Protein AF-A0A7Y3XK14-F1 (afdb_monomer_lite)

Radius of gyration: 17.71 Å; chains: 1; bounding box: 38×33×61 Å

pLDDT: mean 88.8, std 12.51, range [37.69, 98.69]

Structure (mmCIF, N/CA/C/O backbone):
data_AF-A0A7Y3XK14-F1
#
_entry.id   AF-A0A7Y3XK14-F1
#
loop_
_atom_site.group_PDB
_atom_site.id
_atom_site.type_symbol
_atom_site.label_atom_id
_atom_site.label_alt_id
_atom_site.label_comp_id
_atom_site.label_asym_id
_atom_site.label_entity_id
_atom_site.label_seq_id
_atom_site.pdbx_PDB_ins_code
_atom_site.Cartn_x
_atom_site.Cartn_y
_atom_site.Cartn_z
_atom_site.occupancy
_atom_site.B_iso_or_equiv
_atom_site.auth_seq_id
_atom_site.auth_comp_id
_atom_site.auth_asym_id
_atom_site.auth_atom_id
_atom_site.pdbx_PDB_model_num
ATOM 1 N N . MET A 1 1 ? 21.237 8.693 -34.446 1.00 41.91 1 MET A N 1
ATOM 2 C CA . MET A 1 1 ? 21.014 7.807 -33.290 1.00 41.91 1 MET A CA 1
ATOM 3 C C . MET A 1 1 ? 19.847 6.912 -33.681 1.00 41.91 1 MET A C 1
ATOM 5 O O . MET A 1 1 ? 18.711 7.357 -33.639 1.00 41.91 1 MET A O 1
ATOM 9 N N . MET A 1 2 ? 20.143 5.765 -34.295 1.00 37.69 2 MET A N 1
ATOM 10 C CA . MET A 1 2 ? 19.140 4.816 -34.785 1.00 37.69 2 MET A CA 1
ATOM 11 C C . MET A 1 2 ? 19.036 3.683 -33.761 1.00 37.69 2 MET A C 1
ATOM 13 O O . MET A 1 2 ? 20.035 3.028 -33.493 1.00 37.69 2 MET A O 1
ATOM 17 N N . THR A 1 3 ? 17.831 3.517 -33.213 1.00 47.78 3 THR A N 1
ATOM 18 C CA . THR A 1 3 ? 17.275 2.289 -32.624 1.00 47.78 3 THR A CA 1
ATOM 19 C C . THR A 1 3 ? 18.060 1.619 -31.488 1.00 47.78 3 THR A C 1
ATOM 21 O O . THR A 1 3 ? 18.574 0.516 -31.650 1.00 47.78 3 THR A O 1
ATOM 24 N N . ASP A 1 4 ? 18.026 2.220 -30.299 1.00 54.56 4 ASP A N 1
ATOM 25 C CA . ASP A 1 4 ? 18.204 1.481 -29.032 1.00 54.56 4 ASP A CA 1
ATOM 26 C C . ASP A 1 4 ? 16.938 0.662 -28.663 1.00 54.56 4 ASP A C 1
ATOM 28 O O . ASP A 1 4 ? 16.908 -0.032 -27.650 1.00 54.56 4 ASP A O 1
ATOM 32 N N . ASP A 1 5 ? 15.889 0.736 -29.495 1.00 54.53 5 ASP A N 1
ATOM 33 C CA . ASP A 1 5 ? 14.548 0.192 -29.237 1.00 54.53 5 ASP A CA 1
ATOM 34 C C . ASP A 1 5 ? 14.399 -1.320 -29.495 1.00 54.53 5 ASP A C 1
ATOM 36 O O . ASP A 1 5 ? 13.355 -1.892 -29.182 1.00 54.53 5 ASP A O 1
ATOM 40 N N . TYR A 1 6 ? 15.414 -1.991 -30.054 1.00 61.06 6 TYR A N 1
ATOM 41 C CA . TYR A 1 6 ? 15.345 -3.418 -30.404 1.00 61.06 6 TYR A CA 1
ATOM 42 C C . TYR A 1 6 ? 16.439 -4.230 -29.706 1.00 61.06 6 TYR A C 1
ATOM 44 O O . TYR A 1 6 ? 17.343 -4.767 -30.344 1.00 61.06 6 TYR A O 1
ATOM 52 N N . ASP A 1 7 ? 16.352 -4.343 -28.381 1.00 73.88 7 ASP A N 1
ATOM 53 C CA . ASP A 1 7 ? 17.129 -5.336 -27.640 1.00 73.88 7 ASP A CA 1
ATOM 54 C C . ASP A 1 7 ? 16.485 -6.726 -27.812 1.00 73.88 7 ASP A C 1
ATOM 56 O O . ASP A 1 7 ? 15.357 -6.969 -27.376 1.00 73.88 7 ASP A O 1
ATOM 60 N N . LEU A 1 8 ? 17.198 -7.660 -28.453 1.00 81.00 8 LEU A N 1
ATOM 61 C CA . LEU A 1 8 ? 16.740 -9.046 -28.628 1.00 81.00 8 LEU A CA 1
ATOM 62 C C . LEU A 1 8 ? 16.442 -9.726 -27.288 1.00 81.00 8 LEU A C 1
ATOM 64 O O . LEU A 1 8 ? 15.532 -10.552 -27.217 1.00 81.00 8 LEU A O 1
ATOM 68 N N . ASN A 1 9 ? 17.158 -9.359 -26.222 1.00 79.75 9 ASN A N 1
ATOM 69 C CA . ASN A 1 9 ? 16.880 -9.855 -24.881 1.00 79.75 9 ASN A CA 1
ATOM 70 C C . ASN A 1 9 ? 15.480 -9.430 -24.411 1.00 79.75 9 ASN A C 1
ATOM 72 O O . ASN A 1 9 ? 14.753 -10.243 -23.844 1.00 79.75 9 ASN A O 1
ATOM 76 N N . HIS A 1 10 ? 15.066 -8.197 -24.720 1.00 79.31 10 HIS A N 1
ATOM 77 C CA . HIS A 1 10 ? 13.734 -7.685 -24.396 1.00 79.31 10 HIS A CA 1
ATOM 78 C C . HIS A 1 10 ? 12.632 -8.470 -25.118 1.00 79.31 10 HIS A C 1
ATOM 80 O O . HIS A 1 10 ? 11.606 -8.784 -24.521 1.00 79.31 10 HIS A O 1
ATOM 86 N N . LEU A 1 11 ? 12.847 -8.830 -26.388 1.00 82.44 11 LEU A N 1
ATOM 87 C CA . LEU A 1 11 ? 11.881 -9.616 -27.164 1.00 82.44 11 LEU A CA 1
ATOM 88 C C . LEU A 1 11 ? 11.782 -11.063 -26.668 1.00 82.44 11 LEU A C 1
ATOM 90 O O . LEU A 1 11 ? 10.680 -11.585 -26.511 1.00 82.44 11 LEU A O 1
ATOM 94 N N . MET A 1 12 ? 12.922 -11.700 -26.396 1.00 86.12 12 MET A N 1
ATOM 95 C CA . MET A 1 12 ? 12.968 -13.096 -25.953 1.00 86.12 12 MET A CA 1
ATOM 96 C C . MET A 1 12 ? 12.437 -13.279 -24.528 1.00 86.12 12 MET A C 1
ATOM 98 O O . MET A 1 12 ? 11.865 -14.323 -24.222 1.00 86.12 12 MET A O 1
ATOM 102 N N . ASN A 1 13 ? 12.584 -12.262 -23.677 1.00 84.88 13 ASN A N 1
ATOM 103 C CA . ASN A 1 13 ? 12.217 -12.312 -22.264 1.00 84.88 13 ASN A CA 1
ATOM 104 C C . ASN A 1 13 ? 11.069 -11.354 -21.912 1.00 84.88 13 ASN A C 1
ATOM 106 O O . ASN A 1 13 ? 10.917 -10.988 -20.754 1.00 84.88 13 ASN A O 1
ATOM 110 N N . ILE A 1 14 ? 10.217 -10.977 -22.874 1.00 83.75 14 ILE A N 1
ATOM 111 C CA . ILE A 1 14 ? 9.150 -9.972 -22.678 1.00 83.75 14 ILE A CA 1
ATOM 112 C C . ILE A 1 14 ? 8.178 -10.295 -21.528 1.00 83.75 14 ILE A C 1
ATOM 114 O O . ILE A 1 14 ? 7.553 -9.402 -20.963 1.00 83.75 14 ILE A O 1
ATOM 118 N N . SER A 1 15 ? 8.045 -11.579 -21.182 1.00 85.44 15 SER A N 1
ATOM 119 C CA . SER A 1 15 ? 7.186 -12.054 -20.088 1.00 85.44 15 SER A CA 1
ATOM 120 C C . SER A 1 15 ? 7.908 -12.172 -18.742 1.00 85.44 15 SER A C 1
ATOM 122 O O . SER A 1 15 ? 7.262 -12.473 -17.740 1.00 85.44 15 SER A O 1
ATOM 124 N N . SER A 1 16 ? 9.230 -11.981 -18.700 1.00 87.19 16 SER A N 1
ATOM 125 C CA . SER A 1 16 ? 9.985 -12.053 -17.452 1.00 87.19 16 SER A CA 1
ATOM 126 C C . SER A 1 16 ? 9.689 -10.819 -16.588 1.00 87.19 16 SER A C 1
ATOM 128 O O . SER A 1 16 ? 9.483 -9.726 -17.131 1.00 87.19 16 SER A O 1
ATOM 130 N N . PRO A 1 17 ? 9.648 -10.950 -15.2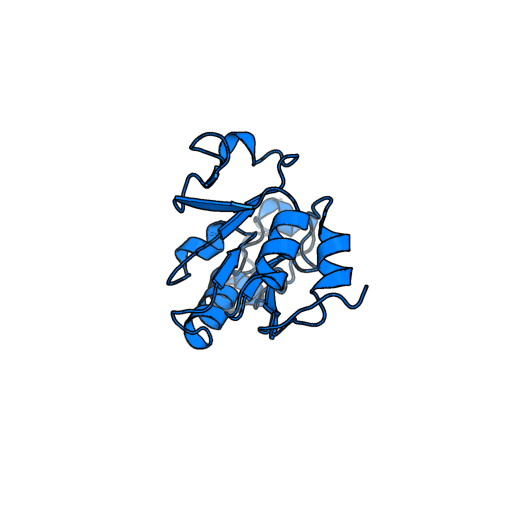50 1.00 85.12 17 PRO A N 1
ATOM 131 C CA . PRO A 1 17 ? 9.447 -9.805 -14.366 1.00 85.12 17 PRO A CA 1
ATOM 132 C C . PRO A 1 17 ? 10.481 -8.695 -14.571 1.00 85.12 17 PRO A C 1
ATOM 134 O O . PRO A 1 17 ? 10.129 -7.517 -14.571 1.00 85.12 17 PRO A O 1
ATOM 137 N N . GLU A 1 18 ? 11.736 -9.066 -14.809 1.00 85.44 18 GLU A N 1
ATOM 138 C CA . GLU A 1 18 ? 12.861 -8.146 -14.975 1.00 85.44 18 GLU A CA 1
ATOM 139 C C . GLU A 1 18 ? 12.642 -7.224 -16.177 1.00 85.44 18 GLU A C 1
ATOM 141 O O . GLU A 1 18 ? 12.802 -6.006 -16.071 1.00 85.44 18 GLU A O 1
ATOM 146 N N . ILE A 1 19 ? 12.196 -7.787 -17.303 1.00 83.12 19 ILE A N 1
ATOM 147 C CA . ILE A 1 19 ? 11.908 -7.037 -18.527 1.00 83.12 19 ILE A CA 1
ATOM 148 C C . ILE A 1 19 ? 10.574 -6.297 -18.428 1.00 83.12 19 ILE A C 1
ATOM 150 O O . ILE A 1 19 ? 10.498 -5.113 -18.763 1.00 83.12 19 ILE A O 1
ATOM 154 N N . ASN A 1 20 ? 9.522 -6.955 -17.936 1.00 83.50 20 ASN A N 1
ATOM 155 C CA . ASN A 1 20 ? 8.186 -6.369 -17.877 1.00 83.50 20 ASN A CA 1
ATOM 156 C C . ASN A 1 20 ? 8.121 -5.180 -16.906 1.00 83.50 20 ASN A C 1
ATOM 158 O O . ASN A 1 20 ? 7.542 -4.147 -17.239 1.00 83.50 20 ASN A O 1
ATOM 162 N N . PHE A 1 21 ? 8.749 -5.287 -15.733 1.00 85.44 21 PHE A N 1
ATOM 163 C CA . PHE A 1 21 ? 8.839 -4.190 -14.762 1.00 85.44 21 PHE A CA 1
ATOM 164 C C . PHE A 1 21 ? 10.060 -3.294 -14.980 1.00 85.44 21 PHE A C 1
ATOM 166 O O . PHE A 1 21 ? 10.177 -2.257 -14.328 1.00 85.44 21 PHE A O 1
ATOM 173 N N . ARG A 1 22 ? 10.929 -3.634 -15.942 1.00 84.56 22 ARG A N 1
ATOM 174 C CA . ARG A 1 22 ? 12.143 -2.877 -16.292 1.00 84.56 22 ARG A CA 1
ATOM 175 C C . ARG A 1 22 ? 13.071 -2.703 -15.091 1.00 84.56 22 ARG A C 1
ATOM 177 O O . ARG A 1 22 ? 13.595 -1.620 -14.844 1.00 84.56 22 ARG A O 1
ATOM 184 N N . MET A 1 23 ? 13.241 -3.781 -14.330 1.00 82.69 23 MET A N 1
ATOM 185 C CA . MET A 1 23 ? 13.954 -3.781 -13.050 1.00 82.69 23 MET A CA 1
ATOM 186 C C . MET A 1 23 ? 15.448 -3.477 -13.200 1.00 82.69 23 MET A C 1
ATOM 188 O O . MET A 1 23 ? 16.032 -2.929 -12.268 1.00 82.69 23 MET A O 1
ATOM 192 N N . ASP A 1 24 ? 16.021 -3.782 -14.369 1.00 80.44 24 ASP A N 1
ATOM 193 C CA . ASP A 1 24 ? 17.457 -3.660 -14.661 1.00 80.44 24 ASP A CA 1
ATOM 194 C C . ASP A 1 24 ? 17.801 -2.460 -15.558 1.00 80.44 24 ASP A C 1
ATOM 196 O O . ASP A 1 24 ? 18.917 -2.347 -16.069 1.00 80.44 24 ASP A O 1
ATOM 200 N N . TYR A 1 25 ? 16.844 -1.560 -15.805 1.00 76.31 25 TYR A N 1
ATOM 201 C CA . TYR A 1 25 ? 17.105 -0.397 -16.648 1.00 76.31 25 TYR A CA 1
ATOM 202 C C . TYR A 1 25 ? 18.009 0.585 -15.904 1.00 76.31 25 TYR A C 1
ATOM 204 O O . TYR A 1 25 ? 17.757 0.941 -14.751 1.00 76.31 25 TYR A O 1
ATOM 212 N N . ALA A 1 26 ? 19.048 1.064 -16.590 1.00 73.56 26 ALA A N 1
ATOM 213 C CA . ALA A 1 26 ? 19.793 2.228 -16.134 1.00 73.56 26 ALA A CA 1
ATOM 214 C C . ALA A 1 26 ? 18.838 3.431 -15.998 1.00 73.56 26 ALA A C 1
ATOM 216 O O . ALA A 1 26 ? 17.842 3.522 -16.720 1.00 73.56 26 ALA A O 1
ATOM 217 N N . LEU A 1 27 ? 19.109 4.326 -15.042 1.00 66.81 27 LEU A N 1
ATOM 218 C CA . LEU A 1 27 ? 18.193 5.415 -14.670 1.00 66.81 27 LEU A CA 1
ATOM 219 C C . LEU A 1 27 ? 17.804 6.306 -15.863 1.00 66.81 27 LEU A C 1
ATOM 221 O O . LEU A 1 27 ? 16.643 6.676 -16.001 1.00 66.81 27 LEU A O 1
ATOM 225 N N . ASP A 1 28 ? 18.750 6.571 -16.763 1.00 68.94 28 ASP A N 1
ATOM 226 C CA . ASP A 1 28 ? 18.541 7.317 -18.007 1.00 68.94 28 ASP A CA 1
ATOM 227 C C . ASP A 1 28 ? 17.529 6.634 -18.943 1.00 68.94 28 ASP A C 1
ATOM 229 O O . ASP A 1 28 ? 16.646 7.283 -19.501 1.00 68.94 28 ASP A O 1
ATOM 233 N N . LYS A 1 29 ? 17.596 5.306 -19.075 1.00 70.62 29 LYS A N 1
ATOM 234 C CA . LYS A 1 29 ? 16.620 4.521 -19.844 1.00 70.62 29 LYS A CA 1
ATOM 235 C C . LYS A 1 29 ? 15.285 4.393 -19.109 1.00 70.62 29 LYS A C 1
ATOM 237 O O . LYS A 1 29 ? 14.231 4.403 -19.745 1.00 70.62 29 LYS A O 1
ATOM 242 N N . ALA A 1 30 ? 15.302 4.275 -17.784 1.00 69.06 30 ALA A N 1
ATOM 243 C CA . ALA A 1 30 ? 14.098 4.137 -16.970 1.00 69.06 30 ALA A CA 1
ATOM 244 C C . ALA A 1 30 ? 13.172 5.365 -17.075 1.00 69.06 30 ALA A C 1
ATOM 246 O O . ALA A 1 30 ? 11.952 5.193 -17.173 1.00 69.06 30 ALA A O 1
ATOM 247 N N . ASP A 1 31 ? 13.743 6.572 -17.135 1.00 66.69 31 ASP A N 1
ATOM 248 C CA . ASP A 1 31 ? 12.995 7.827 -17.291 1.00 66.69 31 ASP A CA 1
ATOM 249 C C . ASP A 1 31 ? 12.261 7.909 -18.638 1.00 66.69 31 ASP A C 1
ATOM 251 O O . ASP A 1 31 ? 11.112 8.350 -18.700 1.00 66.69 31 ASP A O 1
ATOM 255 N N . HIS A 1 32 ? 12.878 7.422 -19.718 1.00 71.69 32 HIS A N 1
ATOM 256 C CA . HIS A 1 32 ? 12.263 7.420 -21.048 1.00 71.69 32 HIS A CA 1
ATOM 257 C C . HIS A 1 32 ? 11.198 6.333 -21.227 1.00 71.69 32 HIS A C 1
ATOM 259 O O . HIS A 1 32 ? 10.172 6.572 -21.863 1.00 71.69 32 HIS A O 1
ATOM 265 N N . PHE A 1 33 ? 11.417 5.139 -20.669 1.00 69.12 33 PHE A N 1
ATOM 266 C CA . PHE A 1 33 ? 10.530 3.989 -20.883 1.00 69.12 33 PHE A CA 1
ATOM 267 C C . PHE A 1 33 ? 9.414 3.838 -19.843 1.00 69.12 33 PHE A C 1
ATOM 269 O O . PHE A 1 33 ? 8.596 2.924 -19.981 1.00 69.12 33 PHE A O 1
ATOM 276 N N . MET A 1 34 ? 9.372 4.730 -18.845 1.00 70.06 34 MET A N 1
ATOM 277 C CA . MET A 1 34 ? 8.479 4.716 -17.684 1.00 70.06 34 MET A CA 1
ATOM 278 C C . MET A 1 34 ? 8.462 3.366 -16.960 1.00 70.06 34 MET A C 1
ATOM 280 O O . MET A 1 34 ? 7.906 2.369 -17.432 1.00 70.06 34 MET A O 1
ATOM 284 N N . VAL A 1 35 ? 9.036 3.331 -15.761 1.00 77.50 35 VAL A N 1
ATOM 285 C CA . VAL A 1 35 ? 9.052 2.126 -14.924 1.00 77.50 35 VAL A CA 1
ATOM 286 C C . VAL A 1 35 ? 7.626 1.612 -14.690 1.00 77.50 35 VAL A C 1
ATOM 288 O O . VAL A 1 35 ? 6.753 2.337 -14.205 1.00 77.50 35 VAL A O 1
ATOM 291 N N . ARG A 1 36 ? 7.388 0.345 -15.051 1.00 85.62 36 ARG A N 1
ATOM 292 C CA . ARG A 1 36 ? 6.131 -0.350 -14.755 1.00 85.62 36 ARG A CA 1
ATOM 293 C C . ARG A 1 36 ? 6.192 -0.836 -13.319 1.00 85.62 36 ARG A C 1
ATOM 295 O O . ARG A 1 36 ? 7.228 -1.323 -12.882 1.00 85.62 36 ARG A O 1
ATOM 302 N N . ARG A 1 37 ? 5.078 -0.704 -12.605 1.00 90.81 37 ARG A N 1
ATOM 303 C CA . ARG A 1 37 ? 4.995 -1.085 -11.197 1.00 90.81 37 ARG A CA 1
ATOM 304 C C . ARG A 1 37 ? 4.061 -2.265 -11.011 1.00 90.81 37 ARG A C 1
ATOM 306 O O . ARG A 1 37 ? 2.991 -2.323 -11.618 1.00 90.81 37 ARG A O 1
ATOM 313 N N . ASP A 1 38 ? 4.465 -3.173 -10.145 1.00 95.44 38 ASP A N 1
ATOM 314 C CA . ASP A 1 38 ? 3.742 -4.377 -9.785 1.00 95.44 38 ASP A CA 1
ATOM 315 C C . ASP A 1 38 ? 2.743 -4.095 -8.657 1.00 95.44 38 ASP A C 1
ATOM 317 O O . ASP A 1 38 ? 2.974 -4.382 -7.482 1.00 95.44 38 ASP A O 1
ATOM 321 N N . PHE A 1 39 ? 1.613 -3.493 -9.024 1.00 96.81 39 PHE A N 1
ATOM 322 C CA . PHE A 1 39 ? 0.492 -3.277 -8.105 1.00 96.81 39 PHE A CA 1
ATOM 323 C C . PHE A 1 39 ? -0.322 -4.556 -7.847 1.00 96.81 39 PHE A C 1
ATOM 325 O O . PHE A 1 39 ? -1.064 -4.631 -6.867 1.00 96.81 39 PHE A O 1
ATOM 332 N N . GLU A 1 40 ? -0.205 -5.558 -8.725 1.00 97.38 40 GLU A N 1
ATOM 333 C CA . GLU A 1 40 ? -1.019 -6.771 -8.671 1.00 97.38 40 GLU A CA 1
ATOM 334 C C . GLU A 1 40 ? -0.523 -7.736 -7.595 1.00 97.38 40 GLU A C 1
ATOM 336 O O . GLU A 1 40 ? -1.321 -8.206 -6.782 1.00 97.38 40 GLU A O 1
ATOM 341 N N . SER A 1 41 ? 0.777 -8.041 -7.548 1.00 98.19 41 SER A N 1
ATOM 342 C CA . SER A 1 41 ? 1.284 -9.032 -6.597 1.00 98.19 41 SER A CA 1
ATOM 343 C C . SER A 1 41 ? 1.042 -8.698 -5.116 1.00 98.19 41 SER A C 1
ATOM 345 O O . SER A 1 41 ? 0.630 -9.618 -4.400 1.00 98.19 41 SER A O 1
ATOM 347 N N . PRO A 1 42 ? 1.188 -7.445 -4.617 1.00 98.44 42 PRO A N 1
ATOM 348 C CA . PRO A 1 42 ? 0.853 -7.150 -3.226 1.00 98.44 42 PRO A CA 1
ATOM 349 C C . PRO A 1 42 ? -0.652 -7.291 -2.966 1.00 98.44 42 PRO A C 1
ATOM 351 O O . PRO A 1 42 ? -1.047 -7.793 -1.913 1.00 98.44 42 PRO A O 1
ATOM 354 N N . ALA A 1 43 ? -1.499 -6.913 -3.929 1.00 98.38 43 ALA A N 1
ATOM 355 C CA . ALA A 1 43 ? -2.946 -7.062 -3.817 1.00 98.38 43 ALA A CA 1
ATOM 356 C C . ALA A 1 43 ? -3.371 -8.537 -3.797 1.00 98.38 43 ALA A C 1
ATOM 358 O O . ALA A 1 43 ? -4.163 -8.940 -2.943 1.00 98.38 43 ALA A O 1
ATOM 359 N N . ARG A 1 44 ? -2.802 -9.363 -4.683 1.00 98.44 44 ARG A N 1
ATOM 360 C CA . ARG A 1 44 ? -3.028 -10.813 -4.712 1.00 98.44 44 ARG A CA 1
ATOM 361 C C . ARG A 1 44 ? -2.599 -11.461 -3.399 1.00 98.44 44 ARG A C 1
ATOM 363 O O . ARG A 1 44 ? -3.376 -12.208 -2.815 1.00 98.44 44 ARG A O 1
ATOM 370 N N . PHE A 1 45 ? -1.422 -11.099 -2.884 1.00 98.69 45 PHE A N 1
ATOM 371 C CA . PHE A 1 45 ? -0.945 -11.599 -1.597 1.00 98.69 45 PHE A CA 1
ATOM 372 C C . PHE A 1 45 ? -1.934 -11.307 -0.458 1.00 98.69 45 PHE A C 1
ATOM 374 O O . PHE A 1 45 ? -2.241 -12.207 0.323 1.00 98.69 45 PHE A O 1
ATOM 381 N N . ILE A 1 46 ? -2.486 -10.091 -0.378 1.00 98.56 46 ILE A N 1
ATOM 382 C CA . ILE A 1 46 ? -3.521 -9.772 0.618 1.00 98.56 46 ILE A CA 1
ATOM 383 C C . ILE A 1 46 ? -4.794 -10.586 0.361 1.00 98.56 46 ILE A C 1
ATOM 385 O O . ILE A 1 46 ? -5.283 -11.236 1.279 1.00 98.56 46 ILE A O 1
ATOM 389 N N . ASN A 1 47 ? -5.301 -10.612 -0.874 1.00 98.56 47 ASN A N 1
ATOM 390 C CA . ASN A 1 47 ? -6.536 -11.316 -1.240 1.00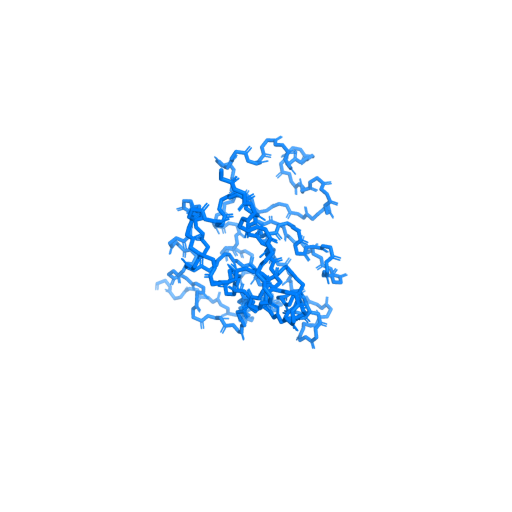 98.56 47 ASN A CA 1
ATOM 391 C C . ASN A 1 47 ? -6.532 -12.819 -0.911 1.00 98.56 47 ASN A C 1
ATOM 393 O O . ASN A 1 47 ? -7.614 -13.391 -0.734 1.00 98.56 47 ASN A O 1
ATOM 397 N N . ASP A 1 48 ? -5.351 -13.439 -0.883 1.00 98.56 48 ASP A N 1
ATOM 398 C CA . ASP A 1 48 ? -5.155 -14.864 -0.598 1.00 98.56 48 ASP A CA 1
ATOM 399 C C . ASP A 1 48 ? -4.974 -15.153 0.902 1.00 98.56 48 ASP A C 1
ATOM 401 O O . ASP A 1 48 ? -5.168 -16.286 1.341 1.00 98.56 48 ASP A O 1
ATOM 405 N N . ASN A 1 49 ? -4.618 -14.143 1.705 1.00 98.38 49 ASN A N 1
ATOM 406 C CA . ASN A 1 49 ? -4.237 -14.316 3.112 1.00 98.38 49 ASN A CA 1
ATOM 407 C C . ASN A 1 49 ? -5.120 -13.550 4.111 1.00 98.38 49 ASN A C 1
ATOM 409 O O . ASN A 1 49 ? -5.064 -13.837 5.311 1.00 98.38 49 ASN A O 1
ATOM 413 N N . CYS A 1 50 ? -5.903 -12.570 3.655 1.00 97.38 50 CYS A N 1
ATOM 414 C CA . CYS A 1 50 ? -6.768 -11.764 4.508 1.00 97.38 50 CYS A CA 1
ATOM 415 C C . CYS A 1 50 ? -8.108 -12.453 4.771 1.00 97.38 50 CYS A C 1
ATOM 417 O O . CYS A 1 50 ? -8.664 -13.148 3.916 1.00 97.38 50 CYS A O 1
ATOM 419 N N . LYS A 1 51 ? -8.664 -12.206 5.954 1.00 97.12 51 LYS A N 1
ATOM 420 C CA . LYS A 1 51 ? -10.055 -12.528 6.271 1.00 97.12 51 LYS A CA 1
ATOM 421 C C . LYS A 1 51 ? -10.970 -11.390 5.832 1.00 97.12 51 LYS A C 1
ATOM 423 O O . LYS A 1 51 ? -10.566 -10.232 5.754 1.00 97.12 51 LYS A O 1
ATOM 428 N N . ASN A 1 52 ? -12.252 -11.699 5.648 1.00 95.56 52 ASN A N 1
ATOM 429 C CA . ASN A 1 52 ? -13.258 -10.679 5.343 1.00 95.56 52 ASN A CA 1
ATOM 430 C C . ASN A 1 52 ? -13.398 -9.617 6.446 1.00 95.56 52 ASN A C 1
ATOM 432 O O . ASN A 1 52 ? -13.796 -8.500 6.124 1.00 95.56 52 ASN A O 1
ATOM 436 N N . SER A 1 53 ? -13.072 -9.939 7.702 1.00 96.69 53 SER A N 1
ATOM 437 C CA . SER A 1 53 ? -13.120 -8.999 8.830 1.00 96.69 53 SER A CA 1
ATOM 438 C C . SER A 1 53 ? -11.872 -8.118 8.958 1.00 96.69 53 SER A C 1
ATOM 440 O O . SER A 1 53 ? -11.961 -7.043 9.539 1.00 96.69 53 SER A O 1
ATOM 442 N N . ASP A 1 54 ? -10.738 -8.527 8.374 1.00 97.94 54 ASP A N 1
ATOM 443 C CA . ASP A 1 54 ? -9.482 -7.772 8.448 1.00 97.94 54 ASP A CA 1
ATOM 444 C C . ASP A 1 54 ? -9.628 -6.386 7.800 1.00 97.94 54 ASP A C 1
ATOM 446 O O . ASP A 1 54 ? -10.430 -6.208 6.895 1.00 97.94 54 ASP A O 1
ATOM 450 N N . ILE A 1 55 ? -8.830 -5.401 8.189 1.00 98.38 55 ILE A N 1
ATOM 451 C CA . ILE A 1 55 ? -8.876 -4.050 7.612 1.00 98.38 55 ILE A CA 1
ATOM 452 C C . ILE A 1 55 ? -7.782 -3.908 6.555 1.00 98.38 55 ILE A C 1
ATOM 454 O O . ILE A 1 55 ? -6.650 -4.323 6.795 1.00 98.38 55 ILE A O 1
ATOM 458 N N . ILE A 1 56 ? -8.087 -3.293 5.410 1.00 98.50 56 ILE A N 1
ATOM 459 C CA . ILE A 1 56 ? -7.105 -3.010 4.354 1.00 98.50 56 ILE A CA 1
ATOM 460 C C . ILE A 1 56 ? -6.898 -1.503 4.194 1.00 98.50 56 ILE A C 1
ATOM 462 O O . ILE A 1 56 ? -7.831 -0.761 3.876 1.00 98.50 56 ILE A O 1
ATOM 466 N N . ILE A 1 57 ? -5.647 -1.078 4.363 1.00 98.38 57 ILE A N 1
ATOM 467 C CA . ILE A 1 57 ? -5.158 0.278 4.115 1.00 98.38 57 ILE A CA 1
ATOM 468 C C . ILE A 1 57 ? -4.196 0.230 2.925 1.00 98.38 57 ILE A C 1
ATOM 470 O O . ILE A 1 57 ? -3.300 -0.614 2.873 1.00 98.38 57 ILE A O 1
ATOM 474 N N . ILE A 1 58 ? -4.330 1.151 1.975 1.00 97.94 58 ILE A N 1
ATOM 475 C CA . ILE A 1 58 ? -3.369 1.283 0.872 1.00 97.94 58 ILE A CA 1
ATOM 476 C C . ILE A 1 58 ? -2.825 2.704 0.762 1.00 97.94 58 ILE A C 1
ATOM 478 O O . ILE A 1 58 ? -3.553 3.671 0.967 1.00 97.94 58 ILE A O 1
ATOM 482 N N . LYS A 1 59 ? -1.549 2.819 0.391 1.00 95.69 59 LYS A N 1
ATOM 483 C CA . LYS A 1 59 ? -0.925 4.059 -0.097 1.00 95.69 59 LYS A CA 1
ATOM 484 C C . LYS A 1 59 ? -0.929 4.154 -1.626 1.00 95.69 59 LYS A C 1
ATOM 486 O O . LYS A 1 59 ? -1.442 5.138 -2.156 1.00 95.69 59 LYS A O 1
ATOM 491 N N . PRO A 1 60 ? -0.433 3.148 -2.372 1.00 95.25 60 PRO A N 1
ATOM 492 C CA . PRO A 1 60 ? -0.546 3.155 -3.826 1.00 95.25 60 PRO A CA 1
ATOM 493 C C . PRO A 1 60 ? -1.994 2.876 -4.251 1.00 95.25 60 PRO A C 1
ATOM 495 O O . PRO A 1 60 ? -2.406 1.722 -4.364 1.00 95.25 60 PRO A O 1
ATOM 498 N N . ILE A 1 61 ? -2.760 3.936 -4.528 1.00 96.31 61 ILE A N 1
ATOM 499 C CA . ILE A 1 61 ? -4.167 3.863 -4.967 1.00 96.31 61 ILE A CA 1
ATOM 500 C C . ILE A 1 61 ? -4.394 2.849 -6.107 1.00 96.31 61 ILE A C 1
ATOM 502 O O . ILE A 1 61 ? -5.374 2.109 -6.017 1.00 96.31 61 ILE A O 1
ATOM 506 N N . PRO A 1 62 ? -3.511 2.699 -7.122 1.00 96.75 62 PRO A N 1
ATOM 507 C CA . PRO A 1 62 ? -3.702 1.698 -8.177 1.00 96.75 62 PRO A CA 1
ATOM 508 C C . PRO A 1 62 ? -3.801 0.241 -7.694 1.00 96.75 62 PRO A C 1
ATOM 510 O O . PRO A 1 62 ? -4.396 -0.578 -8.390 1.00 96.75 62 PRO A O 1
ATOM 513 N N . CYS A 1 63 ? -3.294 -0.100 -6.501 1.00 97.50 63 CYS A N 1
ATOM 514 C CA . CYS A 1 63 ? -3.487 -1.436 -5.924 1.00 97.50 63 CYS A CA 1
ATOM 515 C C . CYS A 1 63 ? -4.964 -1.763 -5.665 1.00 97.50 63 CYS A C 1
ATOM 517 O O . CYS A 1 63 ? -5.332 -2.936 -5.689 1.00 97.50 63 CYS A O 1
ATOM 519 N N . SER A 1 64 ? -5.817 -0.754 -5.450 1.00 97.88 64 SER A N 1
ATOM 520 C CA . SER A 1 64 ? -7.260 -0.950 -5.237 1.00 97.88 64 SER A CA 1
ATOM 521 C C . SER A 1 64 ? -7.941 -1.688 -6.387 1.00 97.88 64 SER A C 1
ATOM 523 O O . SER A 1 64 ? -8.859 -2.461 -6.143 1.00 97.88 64 SER A O 1
ATOM 525 N N . PHE A 1 65 ? -7.455 -1.519 -7.622 1.00 98.00 65 PHE A N 1
ATOM 526 C CA . PHE A 1 65 ? -7.999 -2.198 -8.797 1.00 98.00 65 PHE A CA 1
ATOM 527 C C . PHE A 1 65 ? -7.895 -3.728 -8.697 1.00 98.00 65 PHE A C 1
ATOM 529 O O . PHE A 1 65 ? -8.763 -4.444 -9.188 1.00 98.00 65 PHE A O 1
ATOM 536 N N . TYR A 1 66 ? -6.846 -4.230 -8.041 1.00 98.12 66 TYR A N 1
ATOM 537 C CA . TYR A 1 66 ? -6.575 -5.662 -7.896 1.00 98.12 66 TYR A CA 1
ATOM 538 C C . TYR A 1 66 ? -7.052 -6.231 -6.550 1.00 98.12 66 TYR A C 1
ATOM 540 O O . TYR A 1 66 ? -7.052 -7.448 -6.352 1.00 98.12 66 TYR A O 1
ATOM 548 N N . LEU A 1 67 ? -7.444 -5.381 -5.599 1.00 98.25 67 LEU A N 1
ATOM 549 C CA . LEU A 1 67 ? -7.914 -5.798 -4.280 1.00 98.25 67 LEU A CA 1
ATOM 550 C C . LEU A 1 67 ? -9.405 -6.154 -4.308 1.00 98.25 67 LEU A C 1
ATOM 552 O O . LEU A 1 67 ? -10.220 -5.450 -4.895 1.00 98.25 67 LEU A O 1
ATOM 556 N N . LYS A 1 68 ? -9.794 -7.216 -3.590 1.00 97.75 68 LYS A N 1
ATOM 557 C CA . LYS A 1 68 ? -11.213 -7.587 -3.411 1.00 97.75 68 LYS A CA 1
ATOM 558 C C . LYS A 1 68 ? -11.986 -6.564 -2.572 1.00 97.75 68 LYS A C 1
ATOM 560 O O . LYS A 1 68 ? -13.207 -6.487 -2.676 1.00 97.75 68 LYS A O 1
ATOM 565 N N . LYS A 1 69 ? -11.286 -5.819 -1.711 1.00 97.31 69 LYS A N 1
ATOM 566 C CA . LYS A 1 69 ? -11.832 -4.724 -0.904 1.00 97.31 69 LYS A CA 1
ATOM 567 C C . LYS A 1 69 ? -10.745 -3.710 -0.550 1.00 97.31 69 LYS A C 1
ATOM 569 O O . LYS A 1 69 ? -9.563 -4.039 -0.509 1.00 97.31 69 LYS A O 1
ATOM 574 N N . THR A 1 70 ? -11.141 -2.477 -0.269 1.00 98.31 70 THR A N 1
ATOM 575 C CA . THR A 1 70 ? -10.251 -1.419 0.226 1.00 98.31 70 THR A CA 1
ATOM 576 C C . THR A 1 70 ? -11.038 -0.592 1.230 1.00 98.31 70 THR A C 1
ATOM 578 O O . THR A 1 70 ? -11.996 0.082 0.859 1.00 98.31 70 THR A O 1
ATOM 581 N N . ASP A 1 71 ? -10.671 -0.684 2.507 1.00 98.56 71 ASP A N 1
ATOM 582 C CA . ASP A 1 71 ? -11.397 -0.006 3.584 1.00 98.56 71 ASP A CA 1
ATOM 583 C C . ASP A 1 71 ? -10.918 1.444 3.730 1.00 98.56 71 ASP A C 1
ATOM 585 O O . ASP A 1 71 ? -11.725 2.368 3.895 1.00 98.56 71 ASP A O 1
ATOM 589 N N . TYR A 1 72 ? -9.599 1.637 3.615 1.00 98.62 72 TYR A N 1
ATOM 590 C CA . TYR A 1 72 ? -8.939 2.924 3.781 1.00 98.62 72 TYR A CA 1
ATOM 591 C C . TYR A 1 72 ? -7.879 3.182 2.708 1.00 98.62 72 TYR A C 1
ATOM 593 O O . TYR A 1 72 ? -7.157 2.281 2.276 1.00 98.62 72 TYR A O 1
ATOM 601 N N . VAL A 1 73 ? -7.731 4.453 2.346 1.00 98.19 73 VAL A N 1
ATOM 602 C CA . VAL A 1 73 ? -6.580 4.974 1.605 1.00 98.19 73 VAL A CA 1
ATOM 603 C C . VAL A 1 73 ? -5.837 5.946 2.511 1.00 98.19 73 VAL A C 1
ATOM 605 O O . VAL A 1 73 ? -6.447 6.846 3.091 1.00 98.19 73 VAL A O 1
ATOM 608 N N . PHE A 1 74 ? -4.523 5.778 2.624 1.00 96.69 74 PHE A N 1
ATOM 609 C CA . PHE A 1 74 ? -3.671 6.764 3.271 1.00 96.69 74 PHE A CA 1
ATOM 610 C C . PHE A 1 74 ? -3.149 7.766 2.245 1.00 96.69 74 PHE A C 1
ATOM 612 O O . PHE A 1 74 ? -2.409 7.402 1.331 1.00 96.69 74 PHE A O 1
ATOM 619 N N . LEU A 1 75 ? -3.530 9.028 2.422 1.00 94.88 75 LEU A N 1
ATOM 620 C CA . LEU A 1 75 ? -3.150 10.136 1.557 1.00 94.88 75 LEU A CA 1
ATOM 621 C C . LEU A 1 75 ? -2.811 11.347 2.435 1.00 94.88 75 LEU A C 1
ATOM 623 O O . LEU A 1 75 ? -3.735 11.996 2.933 1.00 94.88 75 LEU A O 1
ATOM 627 N N . PRO A 1 76 ? -1.520 11.654 2.659 1.00 92.94 76 PRO A N 1
ATOM 628 C CA . PRO A 1 76 ? -1.117 12.756 3.525 1.00 92.94 76 PRO A CA 1
ATOM 629 C C . PRO A 1 76 ? -1.789 14.070 3.126 1.00 92.94 76 PRO A C 1
ATOM 631 O O . PRO A 1 76 ? -1.781 14.428 1.948 1.00 92.94 76 PRO A O 1
ATOM 634 N N . TYR A 1 77 ? -2.311 14.823 4.098 1.00 91.62 77 TYR A N 1
ATOM 635 C CA . TYR A 1 77 ? -2.983 16.105 3.830 1.00 91.62 77 TYR A CA 1
ATOM 636 C C . TYR A 1 77 ? -2.093 17.109 3.070 1.00 91.62 77 TYR A C 1
ATOM 638 O O . TYR A 1 77 ? -2.586 17.889 2.262 1.00 91.62 77 TYR A O 1
ATOM 646 N N . GLY A 1 78 ? -0.778 17.076 3.314 1.00 89.38 78 GLY A N 1
ATOM 647 C CA . GLY A 1 78 ? 0.206 17.933 2.642 1.00 89.38 78 GLY A CA 1
ATOM 648 C C . GLY A 1 78 ? 0.656 17.453 1.257 1.00 89.38 78 GLY A C 1
ATOM 649 O O . GLY A 1 78 ? 1.439 18.147 0.615 1.00 89.38 78 GLY A O 1
ATOM 650 N N . SER A 1 79 ? 0.197 16.286 0.793 1.00 90.25 79 SER A N 1
ATOM 651 C CA . SER A 1 79 ? 0.570 15.761 -0.527 1.00 90.25 79 SER A CA 1
ATOM 652 C C . SER A 1 79 ? -0.061 16.576 -1.661 1.00 90.25 79 SER A C 1
ATOM 654 O O . SER A 1 79 ? -1.165 17.110 -1.527 1.00 90.25 79 SER A O 1
ATOM 656 N N . LEU A 1 80 ? 0.624 16.647 -2.807 1.00 90.31 80 LEU A N 1
ATOM 657 C CA . LEU A 1 80 ? 0.119 17.332 -4.007 1.00 90.31 80 LEU A CA 1
ATOM 658 C C . LEU A 1 80 ? -1.147 16.659 -4.558 1.00 90.31 80 LEU A C 1
ATOM 660 O O . LEU A 1 80 ? -1.968 17.281 -5.235 1.00 90.31 80 LEU A O 1
ATOM 664 N N . GLU A 1 81 ? -1.309 15.377 -4.263 1.00 91.25 81 GLU A N 1
ATOM 665 C CA . GLU A 1 81 ? -2.423 14.542 -4.668 1.00 91.25 81 GLU A CA 1
ATOM 666 C C . GLU A 1 81 ? -3.675 14.773 -3.813 1.00 91.25 81 GLU A C 1
ATOM 668 O O . GLU A 1 81 ? -4.785 14.639 -4.331 1.00 91.25 81 GLU A O 1
ATOM 673 N N . PHE A 1 82 ? -3.537 15.168 -2.540 1.00 94.38 82 PHE A N 1
ATOM 674 C CA . PHE A 1 82 ? -4.666 15.355 -1.619 1.00 94.38 82 PHE A CA 1
ATOM 675 C C . PHE A 1 82 ? -5.810 16.224 -2.174 1.00 94.38 82 PHE A C 1
ATOM 677 O O . PHE A 1 82 ? -6.954 15.759 -2.166 1.00 94.38 82 PHE A O 1
ATOM 684 N N . PRO A 1 83 ? -5.580 17.446 -2.697 1.00 94.56 83 PRO A N 1
ATOM 685 C CA . PRO A 1 83 ? -6.671 18.269 -3.228 1.00 94.56 83 PRO A CA 1
ATOM 686 C C . PRO A 1 83 ? -7.334 17.676 -4.480 1.00 94.56 83 PRO A C 1
ATOM 688 O O . PRO A 1 83 ? -8.482 18.000 -4.766 1.00 94.56 83 PRO A O 1
ATOM 691 N N . ASN A 1 84 ? -6.630 16.813 -5.217 1.00 94.81 84 ASN A N 1
ATOM 692 C CA . ASN A 1 84 ? -7.109 16.236 -6.473 1.00 94.81 84 ASN A CA 1
ATOM 693 C C . ASN A 1 84 ? -7.848 14.908 -6.273 1.00 94.81 84 ASN A C 1
ATOM 695 O O . ASN A 1 84 ? -8.692 14.544 -7.089 1.00 94.81 84 ASN A O 1
ATOM 699 N N . LEU A 1 85 ? -7.516 14.177 -5.208 1.00 96.12 85 LEU A N 1
ATOM 700 C CA . LEU A 1 85 ? -8.021 12.828 -4.956 1.00 96.12 85 LEU A CA 1
ATOM 701 C C . LEU A 1 85 ? -8.922 12.740 -3.723 1.00 96.12 85 LEU A C 1
ATOM 703 O O . LEU A 1 85 ? -9.537 11.701 -3.500 1.00 96.12 85 LEU A O 1
ATOM 707 N N . SER A 1 86 ? -9.035 13.803 -2.925 1.00 97.06 86 SER A N 1
ATOM 708 C CA . SER A 1 86 ? -9.952 13.835 -1.788 1.00 97.06 86 SER A CA 1
ATOM 709 C C . SER A 1 86 ? -11.317 14.415 -2.161 1.00 97.06 86 SER A C 1
ATOM 711 O O . SER A 1 86 ? -11.442 15.450 -2.813 1.00 97.06 86 SER A O 1
ATOM 713 N N . ILE A 1 87 ? -12.375 13.741 -1.719 1.00 96.31 87 ILE A N 1
ATOM 714 C CA . ILE A 1 87 ? -13.768 14.151 -1.907 1.00 96.31 87 ILE A CA 1
ATOM 715 C C . ILE A 1 87 ? -14.507 14.154 -0.567 1.00 96.31 87 ILE A C 1
ATOM 717 O O . ILE A 1 87 ? -13.970 13.776 0.476 1.00 96.31 87 ILE A O 1
ATOM 721 N N . GLN A 1 88 ? -15.760 14.620 -0.579 1.00 95.56 88 GLN A N 1
ATOM 722 C CA . GLN A 1 88 ? -16.623 14.662 0.609 1.00 95.56 88 GLN A CA 1
ATOM 723 C C . GLN A 1 88 ? -15.939 15.332 1.814 1.00 95.56 88 GLN A C 1
ATOM 725 O O . GLN A 1 88 ? -15.904 14.786 2.915 1.00 95.56 88 GLN A O 1
ATOM 730 N N . LYS A 1 89 ? -15.376 16.528 1.590 1.00 93.88 89 LYS A N 1
ATOM 731 C CA . LYS A 1 89 ? -14.646 17.307 2.606 1.00 93.88 89 LYS A CA 1
ATOM 732 C C . LYS A 1 89 ? -13.431 16.564 3.191 1.00 93.88 89 LYS A C 1
ATOM 734 O O . LYS A 1 89 ? -13.169 16.669 4.383 1.00 93.88 89 LYS A O 1
ATOM 739 N N . GLY A 1 90 ? -12.709 15.807 2.363 1.00 93.75 90 GLY A N 1
ATOM 740 C CA . GLY A 1 90 ? -11.476 15.133 2.775 1.00 93.75 90 GLY A CA 1
ATOM 741 C C . GLY A 1 90 ? -11.677 13.798 3.491 1.00 93.75 90 GLY A C 1
ATOM 742 O O . GLY A 1 90 ? -10.739 13.290 4.090 1.00 93.75 90 GLY A O 1
ATOM 743 N N . THR A 1 91 ? -12.884 13.227 3.459 1.00 96.38 91 THR A N 1
ATOM 744 C CA . THR A 1 91 ? -13.203 11.988 4.196 1.00 96.38 91 THR A CA 1
ATOM 745 C C . THR A 1 91 ? -13.155 10.733 3.332 1.00 96.38 91 THR A C 1
ATOM 747 O O . THR A 1 91 ? -13.104 9.623 3.866 1.00 96.38 91 THR A O 1
ATOM 750 N N . LYS A 1 92 ? -13.158 10.892 2.004 1.00 98.00 92 LYS A N 1
ATOM 751 C CA . LYS A 1 92 ? -13.121 9.786 1.046 1.00 98.00 92 LYS A CA 1
ATOM 752 C C . LYS A 1 92 ? -12.179 10.050 -0.111 1.00 98.00 92 LYS A C 1
ATOM 754 O O . LYS A 1 92 ? -12.017 11.194 -0.527 1.00 98.00 92 LYS A O 1
ATOM 759 N N . GLU A 1 93 ? -11.611 8.977 -0.639 1.00 97.50 93 GLU A N 1
ATOM 760 C CA . GLU A 1 93 ? -10.792 9.003 -1.846 1.00 97.50 93 GLU A CA 1
ATOM 761 C C . GLU A 1 93 ? -11.690 8.901 -3.092 1.00 97.50 93 GLU A C 1
ATOM 763 O O . GLU A 1 93 ? -12.709 8.205 -3.080 1.00 97.50 93 GLU A O 1
ATOM 768 N N . LEU A 1 94 ? -11.341 9.640 -4.145 1.00 97.31 94 LEU A N 1
ATOM 769 C CA . LEU A 1 94 ? -12.139 9.853 -5.351 1.00 97.31 94 LEU A CA 1
ATOM 770 C C . LEU A 1 94 ? -12.489 8.557 -6.096 1.00 97.31 94 LEU A C 1
ATOM 772 O O . LEU A 1 94 ? -13.653 8.352 -6.441 1.00 97.31 94 LEU A O 1
ATOM 776 N N . TRP A 1 95 ? -11.504 7.703 -6.370 1.00 96.56 95 TRP A N 1
ATOM 777 C CA . TRP A 1 95 ? -11.656 6.564 -7.281 1.00 96.56 95 TRP A CA 1
ATOM 778 C C . TRP A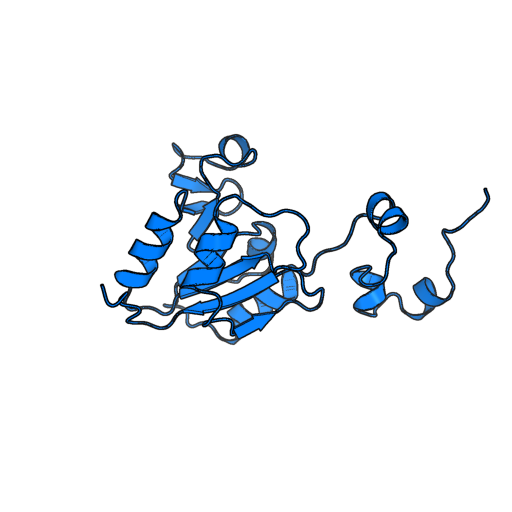 1 95 ? -12.232 5.321 -6.608 1.00 96.56 95 TRP A C 1
ATOM 780 O O . TRP A 1 95 ? -12.975 4.559 -7.222 1.00 96.56 95 TRP A O 1
ATOM 790 N N . THR A 1 96 ? -11.908 5.123 -5.337 1.00 96.00 96 THR A N 1
ATOM 791 C CA . THR A 1 96 ? -12.264 3.931 -4.560 1.00 96.00 96 THR A CA 1
ATOM 792 C C . THR A 1 96 ? -13.444 4.167 -3.629 1.00 96.00 96 THR A C 1
ATOM 794 O O . THR A 1 96 ? -14.055 3.210 -3.157 1.00 96.00 96 THR A O 1
ATOM 797 N N . SER A 1 97 ? -13.769 5.430 -3.321 1.00 96.81 97 SER A N 1
ATOM 798 C CA . SER A 1 97 ? -14.695 5.801 -2.241 1.00 96.81 97 SER A CA 1
ATOM 799 C C . SER A 1 97 ? -14.320 5.233 -0.860 1.00 96.81 97 SER A C 1
ATOM 801 O O . SER A 1 97 ? -15.157 5.258 0.057 1.00 96.81 97 SER A O 1
ATOM 803 N N . ALA A 1 98 ? -13.084 4.743 -0.698 1.00 98.00 98 ALA A N 1
ATOM 804 C CA . ALA A 1 98 ? -12.532 4.297 0.573 1.00 98.00 98 ALA A CA 1
ATOM 805 C C . ALA A 1 98 ? -12.379 5.484 1.527 1.00 98.00 98 ALA A C 1
ATOM 807 O O . ALA A 1 98 ? -12.274 6.639 1.099 1.00 98.00 98 ALA A O 1
ATOM 808 N N . LYS A 1 99 ? -12.375 5.211 2.834 1.00 98.38 99 LYS A N 1
ATOM 809 C CA . LYS A 1 99 ? -12.173 6.258 3.842 1.00 98.38 99 LYS A CA 1
ATOM 810 C C . LYS A 1 99 ? -10.746 6.792 3.746 1.00 98.38 99 LYS A C 1
ATOM 812 O O . LYS A 1 99 ? -9.803 6.013 3.628 1.00 98.38 99 LYS A O 1
ATOM 817 N N . LEU A 1 100 ? -10.582 8.105 3.827 1.00 97.44 100 LEU A N 1
ATOM 818 C CA . LEU A 1 100 ? -9.255 8.712 3.846 1.00 97.44 100 LEU A CA 1
ATOM 819 C C . LEU A 1 100 ? -8.679 8.750 5.257 1.00 97.44 100 LEU A C 1
ATOM 821 O O . LEU A 1 100 ? -9.339 9.186 6.198 1.00 97.44 100 LEU A O 1
ATOM 825 N N . LEU A 1 101 ? -7.422 8.334 5.366 1.00 97.12 101 LEU A N 1
ATOM 826 C CA . LEU A 1 101 ? -6.541 8.598 6.497 1.00 97.12 101 LEU A CA 1
ATOM 827 C C . LEU A 1 101 ? -5.515 9.622 6.013 1.00 97.12 101 LEU A C 1
ATOM 829 O O . LEU A 1 101 ? -4.838 9.387 5.012 1.00 97.12 101 LEU A O 1
ATOM 833 N N . SER A 1 102 ? -5.438 10.774 6.675 1.00 94.38 102 SER A N 1
ATOM 834 C CA . SER A 1 102 ? -4.670 11.924 6.163 1.00 94.38 102 SER A CA 1
ATOM 835 C C . SER A 1 102 ? -3.476 12.297 7.031 1.00 94.38 102 SER A C 1
ATOM 837 O O . SER A 1 102 ? -2.607 13.062 6.602 1.00 94.38 102 SER A O 1
ATOM 839 N N . LYS A 1 103 ? -3.418 11.732 8.238 1.00 93.94 103 LYS A N 1
ATOM 840 C CA . LYS A 1 103 ? -2.321 11.863 9.190 1.00 93.94 103 LYS A CA 1
ATOM 841 C C . LYS A 1 103 ? -1.839 10.486 9.604 1.00 93.94 103 LYS A C 1
ATOM 843 O O . LYS A 1 103 ? -2.622 9.541 9.688 1.00 93.94 103 LYS A O 1
ATOM 848 N N . PHE A 1 104 ? -0.544 10.376 9.875 1.00 92.88 104 PHE A N 1
ATOM 849 C CA . PHE A 1 104 ? 0.037 9.131 10.365 1.00 92.88 104 PHE A CA 1
ATOM 850 C C . PHE A 1 104 ? -0.622 8.674 11.677 1.00 92.88 104 PHE A C 1
ATOM 852 O O . PHE A 1 104 ? -0.918 7.489 11.836 1.00 92.88 104 PHE A O 1
ATOM 859 N N . ASP A 1 105 ? -0.948 9.620 12.561 1.00 93.12 105 ASP A N 1
ATOM 860 C CA . ASP A 1 105 ? -1.672 9.366 13.811 1.00 93.12 105 ASP A CA 1
ATOM 861 C C . ASP A 1 105 ? -3.016 8.657 13.589 1.00 93.12 105 ASP A C 1
ATOM 863 O O . ASP A 1 105 ? -3.354 7.766 14.365 1.00 93.12 105 ASP A O 1
ATOM 867 N N . ASP A 1 106 ? -3.734 8.954 12.497 1.00 94.44 106 ASP A N 1
ATOM 868 C CA . ASP A 1 106 ? -5.013 8.302 12.180 1.00 94.44 106 ASP A CA 1
ATOM 869 C C . ASP A 1 106 ? -4.819 6.787 11.953 1.00 94.44 106 ASP A C 1
ATOM 871 O O . ASP A 1 106 ? -5.660 5.968 12.327 1.00 94.44 106 ASP A O 1
ATOM 875 N N . ILE A 1 107 ? -3.685 6.387 11.361 1.00 94.12 107 ILE A N 1
ATOM 876 C CA . ILE A 1 107 ? -3.321 4.971 11.197 1.00 94.12 107 ILE A CA 1
ATOM 877 C C . ILE A 1 107 ? -2.951 4.365 12.542 1.00 94.12 107 ILE A C 1
ATOM 879 O O . ILE A 1 107 ? -3.353 3.238 12.831 1.00 94.12 107 ILE A O 1
ATOM 883 N N . GLN A 1 108 ? -2.174 5.082 13.358 1.00 93.00 108 GLN A N 1
ATOM 884 C CA . GLN A 1 108 ? -1.783 4.581 14.674 1.00 93.00 108 GLN A CA 1
ATOM 885 C C . GLN A 1 108 ? -3.008 4.326 15.548 1.00 93.00 108 GLN A C 1
ATOM 887 O O . GLN A 1 108 ? -3.113 3.256 16.144 1.00 93.00 108 GLN A O 1
ATOM 892 N N . GLU A 1 109 ? -3.943 5.271 15.573 1.00 93.75 109 GLU A N 1
ATOM 893 C CA . GLU A 1 109 ? -5.204 5.162 16.296 1.00 93.75 109 GLU A CA 1
ATOM 894 C C . GLU A 1 109 ? -6.035 3.980 15.781 1.00 93.75 109 GLU A C 1
ATOM 896 O O . GLU A 1 109 ? -6.478 3.144 16.570 1.00 93.75 109 GLU A O 1
ATOM 901 N N . LEU A 1 110 ? -6.188 3.850 14.459 1.00 94.50 110 LEU A N 1
ATOM 902 C CA . LEU A 1 110 ? -6.920 2.742 13.844 1.00 94.50 110 LEU A CA 1
ATOM 903 C C . LEU A 1 110 ? -6.332 1.380 14.234 1.00 94.50 110 LEU A C 1
ATOM 905 O O . LEU A 1 110 ? -7.068 0.479 14.629 1.00 94.50 110 LEU A O 1
ATOM 909 N N . VAL A 1 111 ? -5.009 1.237 14.146 1.00 94.00 111 VAL A N 1
ATOM 910 C CA . VAL A 1 111 ? -4.293 -0.000 14.478 1.00 94.00 111 VAL A CA 1
ATOM 911 C C . VAL A 1 111 ? -4.379 -0.325 15.975 1.00 94.00 111 VAL A C 1
ATOM 913 O O . VAL A 1 111 ? -4.457 -1.497 16.336 1.00 94.00 111 VAL A O 1
ATOM 916 N N . GLN A 1 112 ? -4.363 0.682 16.852 1.00 91.62 112 GLN A N 1
ATOM 917 C CA . GLN A 1 112 ? -4.433 0.486 18.306 1.00 91.62 112 GLN A CA 1
ATOM 918 C C . GLN A 1 112 ? -5.841 0.130 18.794 1.00 91.62 112 GLN A C 1
ATOM 920 O O . GLN A 1 112 ? -5.981 -0.629 19.752 1.00 91.62 112 GLN A O 1
ATOM 925 N N . ASN A 1 113 ? -6.873 0.668 18.143 1.00 92.44 113 ASN A N 1
ATOM 926 C CA . ASN A 1 113 ? -8.260 0.541 18.593 1.00 92.44 113 ASN A CA 1
ATOM 927 C C . ASN A 1 113 ? -9.026 -0.612 17.932 1.00 92.44 113 ASN A C 1
ATOM 929 O O . ASN A 1 113 ? -10.112 -0.971 18.389 1.00 92.44 113 ASN A O 1
ATOM 933 N N . THR A 1 114 ? -8.494 -1.195 16.858 1.00 93.75 114 THR A N 1
ATOM 934 C CA . THR A 1 114 ? -9.143 -2.306 16.159 1.00 93.75 114 THR A CA 1
ATOM 935 C C . THR A 1 114 ? -8.865 -3.663 16.808 1.00 93.75 114 THR A C 1
ATOM 937 O O . THR A 1 114 ? -7.774 -3.943 17.306 1.00 93.75 114 THR A O 1
ATOM 940 N N . GLN A 1 115 ? -9.871 -4.538 16.769 1.00 93.75 115 GLN A N 1
ATOM 941 C CA . GLN A 1 115 ? -9.747 -5.953 17.132 1.00 93.75 115 GLN A CA 1
ATOM 942 C C . GLN A 1 115 ? -9.453 -6.847 15.921 1.00 93.75 115 GLN A C 1
ATOM 944 O O . GLN A 1 115 ? -9.358 -8.061 16.074 1.00 93.75 115 GLN A O 1
ATOM 949 N N . GLU A 1 116 ? -9.300 -6.260 14.733 1.00 95.75 116 GLU A N 1
ATOM 950 C CA . GLU A 1 116 ? -9.064 -6.961 13.470 1.00 95.75 116 GLU A CA 1
ATOM 951 C C . GLU A 1 116 ? -7.602 -6.836 13.022 1.00 95.75 116 GLU A C 1
ATOM 953 O O . GLU A 1 116 ? -6.885 -5.920 13.428 1.00 95.75 116 GLU A O 1
ATOM 958 N N . THR A 1 117 ? -7.126 -7.761 12.185 1.00 97.25 117 THR A N 1
ATOM 959 C CA . THR A 1 117 ? -5.782 -7.618 11.597 1.00 97.25 117 THR A CA 1
ATOM 960 C C . THR A 1 117 ? -5.803 -6.462 10.606 1.00 97.25 117 THR A C 1
ATOM 962 O O . THR A 1 117 ? -6.734 -6.355 9.810 1.00 97.25 117 THR A O 1
ATOM 965 N N . VAL A 1 118 ? -4.772 -5.619 10.616 1.00 98.00 118 VAL A N 1
ATOM 966 C CA . VAL A 1 118 ? -4.627 -4.538 9.636 1.00 98.00 118 VAL A CA 1
ATOM 967 C C . VAL A 1 118 ? -3.583 -4.934 8.601 1.00 98.00 118 VAL A C 1
ATOM 969 O O . VAL A 1 118 ? -2.423 -5.193 8.927 1.00 98.00 118 VAL A O 1
ATOM 972 N N . TRP A 1 119 ? -3.997 -4.960 7.342 1.00 98.38 119 TRP A N 1
ATOM 973 C CA . TRP A 1 119 ? -3.126 -5.098 6.187 1.00 98.38 119 TRP A CA 1
ATOM 974 C C . TRP A 1 119 ? -2.851 -3.724 5.600 1.00 98.38 119 TRP A C 1
ATOM 976 O O . TRP A 1 119 ? -3.774 -2.948 5.359 1.00 98.38 119 TRP A O 1
ATOM 986 N N . LEU A 1 120 ? -1.581 -3.434 5.353 1.00 97.69 120 LEU A N 1
ATOM 987 C CA . LEU A 1 120 ? -1.146 -2.155 4.813 1.00 97.69 120 LEU A CA 1
ATOM 988 C C . LEU A 1 120 ? -0.232 -2.378 3.610 1.00 97.69 120 LEU A C 1
ATOM 990 O O . LEU A 1 120 ? 0.771 -3.081 3.734 1.00 97.69 120 LEU A O 1
ATOM 994 N N . ILE A 1 121 ? -0.554 -1.759 2.472 1.00 97.75 121 ILE A N 1
ATOM 995 C CA . ILE A 1 121 ? 0.369 -1.642 1.334 1.00 97.75 121 ILE A CA 1
ATOM 996 C C . ILE A 1 121 ? 1.059 -0.278 1.399 1.00 97.75 121 ILE A C 1
ATOM 998 O O . ILE A 1 121 ? 0.392 0.755 1.309 1.00 97.75 121 ILE A O 1
ATOM 1002 N N . ASP A 1 122 ? 2.386 -0.286 1.506 1.00 95.38 122 ASP A N 1
ATOM 1003 C CA . ASP A 1 122 ? 3.242 0.903 1.573 1.00 95.38 122 ASP A CA 1
ATOM 1004 C C . ASP A 1 122 ? 4.354 0.850 0.510 1.00 95.38 122 ASP A C 1
ATOM 1006 O O . ASP A 1 122 ? 4.68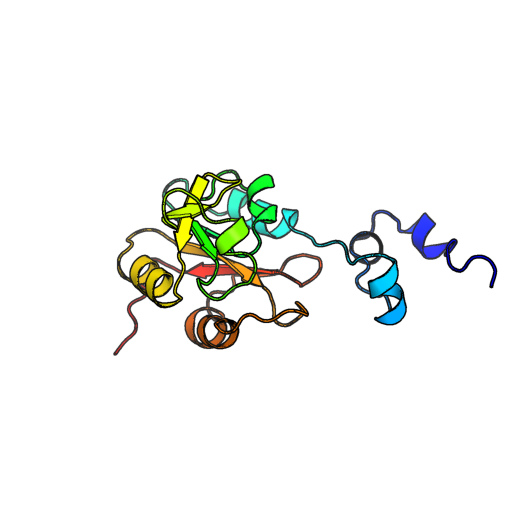7 -0.212 -0.021 1.00 95.38 122 ASP A O 1
ATOM 1010 N N . TYR A 1 123 ? 4.943 2.001 0.202 1.00 93.69 123 TYR A N 1
ATOM 1011 C CA . TYR A 1 123 ? 6.148 2.120 -0.603 1.00 93.69 123 TYR A CA 1
ATOM 1012 C C . TYR A 1 123 ? 7.347 1.501 0.130 1.00 93.69 123 TYR A C 1
ATOM 1014 O O . TYR A 1 123 ? 7.524 1.647 1.341 1.00 93.69 123 TYR A O 1
ATOM 1022 N N . SER A 1 124 ? 8.186 0.784 -0.609 1.00 92.69 124 SER A N 1
ATOM 1023 C CA . SER A 1 124 ? 9.465 0.242 -0.137 1.00 92.69 124 SER A CA 1
ATOM 1024 C C . SER A 1 124 ? 10.575 1.309 -0.126 1.00 92.69 124 SER A C 1
ATOM 1026 O O . SER A 1 124 ? 10.416 2.381 -0.705 1.00 92.69 124 SER A O 1
ATOM 1028 N N . GLU A 1 125 ? 11.749 0.992 0.432 1.00 89.25 125 GLU A N 1
ATOM 1029 C CA . GLU A 1 125 ? 12.938 1.858 0.317 1.00 89.25 125 GLU A CA 1
ATOM 1030 C C . GLU A 1 125 ? 13.435 2.001 -1.121 1.00 89.25 125 GLU A C 1
ATOM 1032 O O . GLU A 1 125 ? 14.094 2.988 -1.439 1.00 89.25 125 GLU A O 1
ATOM 1037 N N . LYS A 1 126 ? 13.124 1.022 -1.982 1.00 88.44 126 LYS A N 1
ATOM 1038 C CA . LYS A 1 126 ? 13.485 1.037 -3.402 1.00 88.44 126 LYS A CA 1
ATOM 1039 C C . LYS A 1 126 ? 12.653 2.062 -4.175 1.00 88.44 126 LYS A C 1
ATOM 1041 O O . LYS A 1 126 ? 13.050 2.482 -5.257 1.00 88.44 126 LYS A O 1
ATOM 1046 N N . PHE A 1 127 ? 11.486 2.443 -3.656 1.00 88.00 127 PHE A N 1
ATOM 1047 C CA . PHE A 1 127 ? 10.611 3.391 -4.326 1.00 88.00 127 PHE A CA 1
ATOM 1048 C C . PHE A 1 127 ? 11.248 4.796 -4.319 1.00 88.00 127 PHE A C 1
ATOM 1050 O O . PHE A 1 127 ? 11.645 5.277 -3.256 1.00 88.00 127 PHE A O 1
ATOM 1057 N N . PRO A 1 128 ? 11.373 5.466 -5.481 1.00 82.88 128 PRO A N 1
ATOM 1058 C CA . PRO A 1 128 ? 12.211 6.661 -5.599 1.00 82.88 128 PRO A CA 1
ATOM 1059 C C . PRO A 1 128 ? 11.598 7.916 -4.963 1.00 82.88 128 PRO A C 1
ATOM 1061 O O . PRO A 1 128 ? 12.328 8.851 -4.645 1.00 82.88 128 PRO A O 1
ATOM 1064 N N . TRP A 1 129 ? 10.279 7.945 -4.749 1.00 81.56 129 TRP A N 1
ATOM 1065 C CA . TRP A 1 129 ? 9.591 9.079 -4.129 1.00 81.56 129 TRP A CA 1
ATOM 1066 C C . TRP A 1 129 ? 9.212 8.749 -2.690 1.00 81.56 129 TRP A C 1
ATOM 1068 O O . TRP A 1 129 ? 8.347 7.913 -2.447 1.00 81.56 129 TRP A O 1
ATOM 1078 N N . LYS A 1 130 ? 9.850 9.412 -1.728 1.00 78.56 130 LYS A N 1
ATOM 1079 C CA . LYS A 1 130 ? 9.491 9.285 -0.312 1.00 78.56 130 LYS A CA 1
ATOM 1080 C C . LYS A 1 130 ? 8.517 10.393 0.064 1.00 78.56 130 LYS A C 1
ATOM 1082 O O . LYS A 1 130 ? 8.717 11.535 -0.338 1.00 78.56 130 LYS A O 1
ATOM 1087 N N . ASP A 1 131 ? 7.488 10.045 0.828 1.00 81.19 131 ASP A N 1
ATOM 1088 C CA . ASP A 1 131 ? 6.654 11.033 1.508 1.00 81.19 131 ASP A CA 1
ATOM 1089 C C . ASP A 1 131 ? 7.239 11.387 2.884 1.00 81.19 131 ASP A C 1
ATOM 1091 O O . ASP A 1 131 ? 8.085 10.669 3.426 1.00 81.19 131 ASP A O 1
ATOM 1095 N N . ASP A 1 132 ? 6.785 12.505 3.451 1.00 81.62 132 ASP A N 1
ATOM 1096 C CA . ASP A 1 132 ? 7.324 13.060 4.702 1.00 81.62 132 ASP A CA 1
ATOM 1097 C C . ASP A 1 132 ? 7.107 12.149 5.921 1.00 81.62 132 ASP A C 1
ATOM 1099 O O . ASP A 1 132 ? 7.782 12.291 6.939 1.00 81.62 132 ASP A O 1
ATOM 1103 N N . VAL A 1 133 ? 6.181 11.191 5.831 1.00 83.62 133 VAL A N 1
ATOM 1104 C CA . VAL A 1 133 ? 5.838 10.273 6.928 1.00 83.62 133 VAL A CA 1
ATOM 1105 C C . VAL A 1 133 ? 6.493 8.901 6.775 1.00 83.62 133 VAL A C 1
ATOM 1107 O O . VAL A 1 133 ? 6.368 8.052 7.661 1.00 83.62 133 VAL A O 1
ATOM 1110 N N . GLN A 1 134 ? 7.222 8.665 5.683 1.00 84.94 134 GLN A N 1
ATOM 1111 C CA . GLN A 1 134 ? 7.828 7.377 5.361 1.00 84.94 134 GLN A CA 1
ATOM 1112 C C . GLN A 1 134 ? 8.750 6.882 6.483 1.00 84.94 134 GLN A C 1
ATOM 1114 O O . GLN A 1 134 ? 8.709 5.712 6.859 1.00 84.94 134 GLN A O 1
ATOM 1119 N N . GLU A 1 135 ? 9.555 7.767 7.073 1.00 85.75 135 GLU A N 1
ATOM 1120 C CA . GLU A 1 135 ? 10.419 7.388 8.194 1.00 85.75 135 GLU A CA 1
ATOM 1121 C C . GLU A 1 135 ? 9.628 6.922 9.421 1.00 85.75 135 GLU A C 1
ATOM 1123 O O . GLU A 1 135 ? 10.027 5.971 10.099 1.00 85.75 135 GLU A O 1
ATOM 1128 N N . GLU A 1 136 ? 8.516 7.588 9.727 1.00 85.88 136 GLU A N 1
ATOM 1129 C CA . GLU A 1 136 ? 7.662 7.246 10.863 1.00 85.88 136 GLU A CA 1
ATOM 1130 C C . GLU A 1 136 ? 6.967 5.905 10.637 1.00 85.88 136 GLU A C 1
ATOM 1132 O O . GLU A 1 136 ? 6.959 5.058 11.537 1.00 85.88 136 GLU A O 1
ATOM 1137 N N . PHE A 1 137 ? 6.474 5.655 9.421 1.00 87.19 137 PHE A N 1
ATOM 1138 C CA . PHE A 1 137 ? 5.970 4.340 9.024 1.00 87.19 137 PHE A CA 1
ATOM 1139 C C . PHE A 1 137 ? 7.002 3.249 9.269 1.00 87.19 137 PHE A C 1
ATOM 1141 O O . PHE A 1 137 ? 6.702 2.226 9.889 1.00 87.19 137 PHE A O 1
ATOM 1148 N N . TYR A 1 138 ? 8.235 3.487 8.835 1.00 86.94 138 TYR A N 1
ATOM 1149 C CA . TYR A 1 138 ? 9.290 2.486 8.873 1.00 86.94 138 TYR A CA 1
ATOM 1150 C C . TYR A 1 138 ? 9.678 2.142 10.302 1.00 86.94 138 TYR A C 1
ATOM 1152 O O . TYR A 1 138 ? 9.712 0.967 10.674 1.00 86.94 138 TYR A O 1
ATOM 1160 N N . LYS A 1 139 ? 9.868 3.171 11.132 1.00 88.31 139 LYS A N 1
ATOM 1161 C CA . LYS A 1 139 ? 10.181 3.023 12.558 1.00 88.31 139 LYS A CA 1
ATOM 1162 C C . LYS A 1 139 ? 9.105 2.226 13.306 1.00 88.31 139 LYS A C 1
ATOM 1164 O O . LYS A 1 139 ? 9.434 1.458 14.208 1.00 88.31 139 LYS A O 1
ATOM 1169 N N . ASN A 1 140 ? 7.828 2.381 12.949 1.00 89.31 140 ASN A N 1
ATOM 1170 C CA . ASN A 1 140 ? 6.724 1.799 13.718 1.00 89.31 140 ASN A CA 1
ATOM 1171 C C . ASN A 1 140 ? 6.213 0.454 13.187 1.00 89.31 140 ASN A C 1
ATOM 1173 O O . ASN A 1 140 ? 5.846 -0.410 13.996 1.00 89.31 140 ASN A O 1
ATOM 1177 N N . PHE A 1 141 ? 6.192 0.271 11.865 1.00 92.31 141 PHE A N 1
ATOM 1178 C CA . PHE A 1 141 ? 5.449 -0.812 11.220 1.00 92.31 141 PHE A CA 1
ATOM 1179 C C . PHE A 1 141 ? 6.293 -1.759 10.361 1.00 92.31 141 PHE A C 1
ATOM 1181 O O . PHE A 1 141 ? 5.844 -2.880 10.128 1.00 92.31 141 PHE A O 1
ATOM 1188 N N . LEU A 1 142 ? 7.519 -1.405 9.951 1.00 92.75 142 LEU A N 1
ATOM 1189 C CA . LEU A 1 142 ? 8.311 -2.253 9.039 1.00 92.75 142 LEU A CA 1
ATOM 1190 C C . LEU A 1 142 ? 8.599 -3.655 9.605 1.00 92.75 142 LEU A C 1
ATOM 1192 O O . LEU A 1 142 ? 8.678 -4.627 8.858 1.00 92.75 142 LEU A O 1
ATOM 1196 N N . LYS A 1 143 ? 8.675 -3.787 10.935 1.00 94.19 143 LYS A N 1
ATOM 1197 C CA . LYS A 1 143 ? 8.804 -5.082 11.631 1.00 94.19 143 LYS A CA 1
ATOM 1198 C C . LYS A 1 143 ? 7.665 -6.071 11.339 1.00 94.19 143 LYS A C 1
ATOM 1200 O O . LYS A 1 143 ? 7.825 -7.259 11.587 1.00 94.19 143 LYS A O 1
ATOM 1205 N N . PHE A 1 144 ? 6.531 -5.589 10.831 1.00 96.31 144 PHE A N 1
ATOM 1206 C CA . PHE A 1 144 ? 5.371 -6.392 10.440 1.00 96.31 144 PHE A CA 1
ATOM 1207 C C . PHE A 1 144 ? 5.346 -6.733 8.947 1.00 96.31 144 PHE A C 1
ATOM 1209 O O . PHE A 1 144 ? 4.319 -7.185 8.438 1.00 96.31 144 PHE A O 1
ATOM 1216 N N . LYS A 1 145 ? 6.445 -6.501 8.220 1.00 97.56 145 LYS A N 1
ATOM 1217 C CA . LYS A 1 145 ? 6.535 -6.838 6.800 1.00 97.56 145 LYS A CA 1
ATOM 1218 C C . LYS A 1 145 ? 6.281 -8.330 6.581 1.00 97.56 145 LYS A C 1
ATOM 1220 O O . LYS A 1 145 ? 6.990 -9.173 7.124 1.00 97.56 145 LYS A O 1
ATOM 1225 N N . ALA A 1 146 ? 5.284 -8.626 5.755 1.00 98.00 146 ALA A N 1
ATOM 1226 C CA . ALA A 1 146 ? 4.870 -9.976 5.389 1.00 98.00 146 ALA A CA 1
ATOM 1227 C C . ALA A 1 146 ? 5.218 -10.322 3.934 1.00 98.00 146 ALA A C 1
ATOM 1229 O O . ALA A 1 146 ? 5.439 -11.489 3.626 1.00 98.00 146 ALA A O 1
ATOM 1230 N N . TYR A 1 147 ? 5.275 -9.323 3.049 1.00 98.44 147 TYR A N 1
ATOM 1231 C CA . TYR A 1 147 ? 5.578 -9.516 1.631 1.00 98.44 147 TYR A CA 1
ATOM 1232 C C . TYR A 1 147 ? 6.196 -8.258 1.009 1.00 98.44 147 TYR A C 1
ATOM 1234 O O . TYR A 1 147 ? 6.023 -7.149 1.520 1.00 98.44 147 TYR A O 1
ATOM 1242 N N . THR A 1 148 ? 6.904 -8.443 -0.103 1.00 97.94 148 THR A N 1
ATOM 1243 C CA . THR A 1 148 ? 7.428 -7.382 -0.968 1.00 97.94 148 THR A CA 1
ATOM 1244 C C . THR A 1 148 ? 7.035 -7.715 -2.407 1.00 97.94 148 THR A C 1
ATOM 1246 O O . THR A 1 148 ? 7.164 -8.873 -2.803 1.00 97.94 148 THR A O 1
ATOM 1249 N N . SER A 1 149 ? 6.544 -6.725 -3.160 1.00 97.62 149 SER A N 1
ATOM 1250 C CA . SER A 1 149 ? 6.159 -6.868 -4.572 1.00 97.62 149 SER A CA 1
ATOM 1251 C C . SER A 1 149 ? 7.303 -7.409 -5.433 1.00 97.62 149 SER A C 1
ATOM 1253 O O . SER A 1 149 ? 8.475 -7.276 -5.074 1.00 97.62 149 SER A O 1
ATOM 1255 N N . VAL A 1 150 ? 6.980 -8.004 -6.585 1.00 95.75 150 VAL A N 1
ATOM 1256 C CA . VAL A 1 150 ? 7.981 -8.622 -7.472 1.00 95.75 150 VAL A 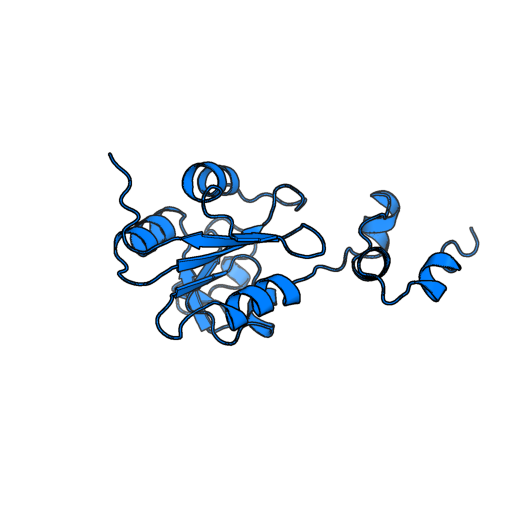CA 1
ATOM 1257 C C . VAL A 1 150 ? 9.007 -7.596 -7.961 1.00 95.75 150 VAL A C 1
ATOM 1259 O O . VAL A 1 150 ? 10.203 -7.873 -7.952 1.00 95.75 150 VAL A O 1
ATOM 1262 N N . ASP A 1 151 ? 8.565 -6.386 -8.308 1.00 92.81 151 ASP A N 1
ATOM 1263 C CA . ASP A 1 151 ? 9.446 -5.274 -8.701 1.00 92.81 151 ASP A CA 1
ATOM 1264 C C . ASP A 1 151 ? 10.257 -4.671 -7.532 1.00 92.81 151 ASP A C 1
ATOM 1266 O O . ASP A 1 151 ? 11.186 -3.879 -7.737 1.00 92.81 151 ASP A O 1
ATOM 1270 N N . GLY A 1 152 ? 9.932 -5.061 -6.298 1.00 94.38 152 GLY A N 1
ATOM 1271 C CA . GLY A 1 152 ? 10.526 -4.573 -5.065 1.00 94.38 152 GLY A CA 1
ATOM 1272 C C . GLY A 1 152 ? 10.021 -3.214 -4.586 1.00 94.38 152 GLY A C 1
ATOM 1273 O O . GLY A 1 152 ? 10.545 -2.746 -3.583 1.00 94.38 152 GLY A O 1
ATOM 1274 N N . PHE A 1 153 ? 9.065 -2.560 -5.259 1.00 94.19 153 PHE A N 1
ATOM 1275 C CA . PHE A 1 153 ? 8.642 -1.195 -4.926 1.00 94.19 153 PHE A CA 1
ATOM 1276 C C . PHE A 1 153 ? 7.626 -1.074 -3.799 1.00 94.19 153 PHE A C 1
ATOM 1278 O O . PHE A 1 153 ? 7.551 0.003 -3.204 1.00 94.19 153 PHE A O 1
ATOM 1285 N N . PHE A 1 154 ? 6.901 -2.133 -3.454 1.00 96.31 154 PHE A N 1
ATOM 1286 C CA . PHE A 1 154 ? 5.877 -2.100 -2.417 1.00 96.31 154 PHE A CA 1
ATOM 1287 C C . PHE A 1 154 ? 6.126 -3.158 -1.354 1.00 96.31 154 PHE A C 1
ATOM 1289 O O . PHE A 1 154 ? 6.532 -4.281 -1.645 1.00 96.31 154 PHE A O 1
ATOM 1296 N N . ASN A 1 155 ? 5.826 -2.807 -0.111 1.00 97.50 155 ASN A N 1
ATOM 1297 C CA . ASN A 1 155 ? 5.773 -3.738 1.002 1.00 97.50 155 ASN A CA 1
ATOM 1298 C C . ASN A 1 155 ? 4.320 -3.947 1.423 1.00 97.50 155 ASN A C 1
ATOM 1300 O O . ASN A 1 155 ? 3.538 -2.999 1.487 1.00 97.50 155 ASN A O 1
ATOM 1304 N N . VAL A 1 156 ? 3.987 -5.185 1.775 1.00 98.25 156 VAL A N 1
ATOM 1305 C CA . VAL A 1 156 ? 2.757 -5.517 2.494 1.00 98.25 156 VAL A CA 1
ATOM 1306 C C . VAL A 1 156 ? 3.115 -5.772 3.947 1.00 98.25 156 VAL A C 1
ATOM 1308 O O . VAL A 1 156 ? 3.941 -6.637 4.256 1.00 98.25 156 VAL A O 1
ATOM 1311 N N . LEU A 1 157 ? 2.479 -5.029 4.845 1.00 97.75 157 LEU A N 1
ATOM 1312 C CA . LEU A 1 157 ? 2.621 -5.172 6.286 1.00 97.75 157 LEU A CA 1
ATOM 1313 C C . LEU A 1 157 ? 1.366 -5.852 6.842 1.00 97.75 157 LEU A C 1
ATOM 1315 O O . LEU A 1 157 ? 0.248 -5.462 6.508 1.00 97.75 157 LEU A O 1
ATOM 1319 N N . LYS A 1 158 ? 1.558 -6.864 7.691 1.00 97.75 158 LYS A N 1
ATOM 1320 C CA . LYS A 1 158 ? 0.486 -7.573 8.399 1.00 97.75 158 LYS A CA 1
ATOM 1321 C C . LYS A 1 158 ? 0.566 -7.239 9.882 1.00 97.75 158 LYS A C 1
ATOM 1323 O O . LYS A 1 158 ? 1.313 -7.870 10.630 1.00 97.75 158 LYS A O 1
ATOM 1328 N N . ILE A 1 159 ? -0.191 -6.237 10.302 1.00 96.38 159 ILE A N 1
ATOM 1329 C CA . ILE A 1 159 ? -0.160 -5.726 11.668 1.00 96.38 159 ILE A CA 1
ATOM 1330 C C . ILE A 1 159 ? -1.195 -6.504 12.499 1.00 96.38 159 ILE A C 1
ATOM 1332 O O . ILE A 1 159 ? -2.389 -6.438 12.197 1.00 96.38 159 ILE A O 1
ATOM 1336 N N . PRO A 1 160 ? -0.765 -7.283 13.510 1.00 93.00 160 PRO A N 1
ATOM 1337 C CA . PRO A 1 160 ? -1.662 -8.141 14.271 1.00 93.00 160 PRO A CA 1
ATOM 1338 C C . PRO A 1 160 ? -2.571 -7.339 15.206 1.00 93.00 160 PRO A C 1
ATOM 1340 O O . PRO A 1 160 ? -2.232 -6.243 15.657 1.00 93.00 160 PRO A O 1
ATOM 1343 N N . THR A 1 161 ? -3.692 -7.957 15.565 1.00 84.00 161 THR A N 1
ATOM 1344 C CA . THR A 1 161 ? -4.594 -7.509 16.631 1.00 84.00 161 THR A CA 1
ATOM 1345 C C . THR A 1 161 ? -3.823 -7.335 17.944 1.00 84.00 161 THR A C 1
ATOM 1347 O O . THR A 1 161 ? -3.020 -8.206 18.284 1.00 84.00 161 THR A O 1
ATOM 1350 N N . ALA A 1 162 ? -4.096 -6.267 18.701 1.00 69.56 162 ALA A N 1
ATOM 1351 C CA . ALA A 1 162 ? -3.417 -5.907 19.959 1.00 69.56 162 ALA A CA 1
ATOM 1352 C C . ALA A 1 162 ? -2.015 -5.276 19.826 1.00 69.56 162 ALA A C 1
ATOM 1354 O O . ALA A 1 162 ? -1.189 -5.372 20.741 1.00 69.56 162 ALA A O 1
ATOM 1355 N N . TYR A 1 163 ? -1.745 -4.560 18.731 1.00 71.06 163 TYR A 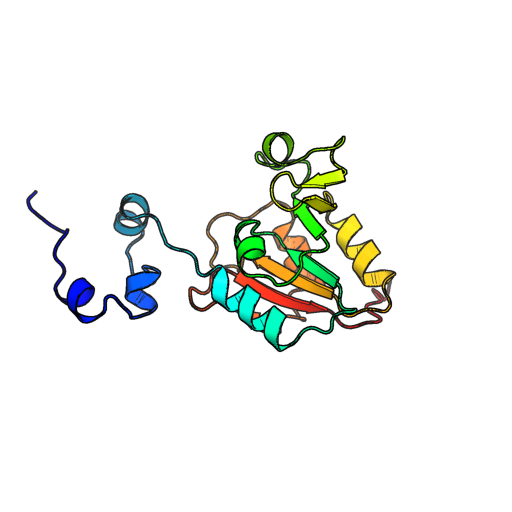N 1
ATOM 1356 C CA . TYR A 1 163 ? -0.632 -3.610 18.706 1.00 71.06 163 TYR A CA 1
ATOM 1357 C C . TYR A 1 163 ? -0.911 -2.440 19.664 1.00 71.06 163 TYR A C 1
ATOM 1359 O O . TYR A 1 163 ? -1.484 -1.422 19.293 1.00 71.06 163 TYR A O 1
ATOM 1367 N N . SER A 1 164 ? -0.487 -2.581 20.918 1.00 62.62 164 SER A N 1
ATOM 1368 C CA . SER A 1 164 ? -0.384 -1.475 21.867 1.00 62.62 164 SER A CA 1
ATOM 1369 C C . SER A 1 164 ? 1.068 -1.004 21.883 1.00 62.62 164 SER A C 1
ATOM 1371 O O . SER A 1 164 ? 1.983 -1.784 22.173 1.00 62.62 164 SER A O 1
ATOM 1373 N N . ARG A 1 165 ? 1.311 0.268 21.539 1.00 56.91 165 ARG A N 1
ATOM 1374 C CA . ARG A 1 165 ? 2.602 0.906 21.826 1.00 56.91 165 ARG A CA 1
ATOM 1375 C C . ARG A 1 165 ? 2.763 0.837 23.348 1.00 56.91 165 ARG A C 1
ATOM 1377 O O . ARG A 1 165 ? 1.979 1.454 24.062 1.00 56.91 165 ARG A O 1
ATOM 1384 N N . LYS A 1 166 ? 3.742 0.076 23.852 1.00 50.00 166 LYS A N 1
ATOM 1385 C CA . LYS A 1 166 ? 4.204 0.280 25.230 1.00 50.00 166 LYS A CA 1
ATOM 1386 C C . LYS A 1 166 ? 4.718 1.720 25.283 1.00 50.00 166 LYS A C 1
ATOM 1388 O O . LYS A 1 166 ? 5.694 2.017 24.595 1.00 50.00 166 LYS A O 1
ATOM 1393 N N . ILE A 1 167 ? 3.972 2.579 25.975 1.00 48.00 167 ILE A N 1
ATOM 1394 C CA . ILE A 1 167 ? 4.362 3.953 26.312 1.00 48.00 167 ILE A CA 1
ATOM 1395 C C . ILE A 1 167 ? 5.594 3.887 27.213 1.00 48.00 167 ILE A C 1
ATOM 1397 O O . ILE A 1 167 ? 5.609 3.000 28.100 1.00 48.00 167 ILE A O 1
#

Foldseek 3Di:
DPDPPDDVCCVVCVVPPCNVQVLPDDPVVCVVVPGDDQLQVLQVVCQVPFDPQAAEEEAPPVNCVNHPAHQEYEAACPDPCQVVQADPVRQAGNPRRHGYDHDPVSVVCCLQPDQHKYKYKDFAPPAPDDDPCNVVCCVQFVVQFDDAGPSRTITIGTRHGNPDPPD

Secondary structure (DSSP, 8-state):
---SS--HHHHHTTTSHHHHTTTT--HHHHHHH------HHHHHHHHHH--TTSEEEESSGGGGGT-S---EEE--TTSTTHHHHEETTTTEETTT-PEEE-SHHHHHHHHHH-SSPEEEEEE-TTSS---TTHHHHHHHHGGGEEEE-TTS-EEEEEE-TT-----

Sequence (167 aa):
MMTDDYDLNHLMNISSPEINFRMDYALDKADHFMVRRDFESPARFINDNCKNSDIIIIKPIPCSFYLKKTDYVFLPYGSLEFPNLSIQKGTKELWTSAKLLSKFDDIQELVQNTQETVWLIDYSEKFPWKDDVQEEFYKNFLKFKAYTSVDGFFNVLKIPTAYSRKI